Protein AF-A0AAN8PMX4-F1 (afdb_monomer_lite)

Foldseek 3Di:
DLVVLVVCVVVPPDALVVQAQDCPDPVNVVVCCVPVVPVLDDDDPLVRVLVSLLSSLSNVCVNVVVVPPPPSCVVSVVVSVVSDDPDDPLVVDPCSSVVSD

pLDDT: mean 94.51, std 6.5, range [57.53, 98.75]

Organism: Polyplax serrata (NCBI:txid468196)

Sequence (101 aa):
MEKYARQAVSEGIKNAEDIHVSADSEIYRVLNLHYNRNNHIEVPSNFRFVVEQTLREFFKAIQTGKDTEQSWKKSIYKIISRMDDPVPDYFKSPNFLEQLE

Structure (mmCIF, N/CA/C/O backbone):
data_AF-A0AAN8PMX4-F1
#
_entry.id   AF-A0AAN8PMX4-F1
#
loop_
_atom_site.group_PDB
_atom_site.id
_atom_site.type_symbol
_atom_site.label_atom_id
_atom_site.label_alt_id
_atom_site.label_comp_id
_atom_site.label_asym_id
_atom_site.label_entity_id
_atom_site.label_seq_id
_atom_site.pdbx_PDB_ins_code
_atom_site.Cartn_x
_atom_site.Cartn_y
_atom_site.Cartn_z
_atom_site.occupancy
_atom_site.B_iso_or_equiv
_atom_site.auth_seq_id
_atom_site.auth_comp_id
_atom_site.auth_asym_id
_atom_site.auth_atom_id
_atom_site.pdbx_PDB_model_num
ATOM 1 N N . MET A 1 1 ? -2.440 3.463 0.002 1.00 97.19 1 MET A N 1
ATOM 2 C CA . MET A 1 1 ? -2.255 2.803 1.313 1.00 97.19 1 MET A CA 1
ATOM 3 C C . MET A 1 1 ? -3.279 3.286 2.325 1.00 97.19 1 MET A C 1
ATOM 5 O O . MET A 1 1 ? -4.238 2.567 2.546 1.00 97.19 1 MET A O 1
ATOM 9 N N . GLU A 1 2 ? -3.170 4.512 2.848 1.00 98.19 2 GLU A N 1
ATOM 10 C CA . GLU A 1 2 ? -4.064 5.016 3.910 1.00 98.19 2 GLU A CA 1
ATOM 11 C C . GLU A 1 2 ? -5.566 4.885 3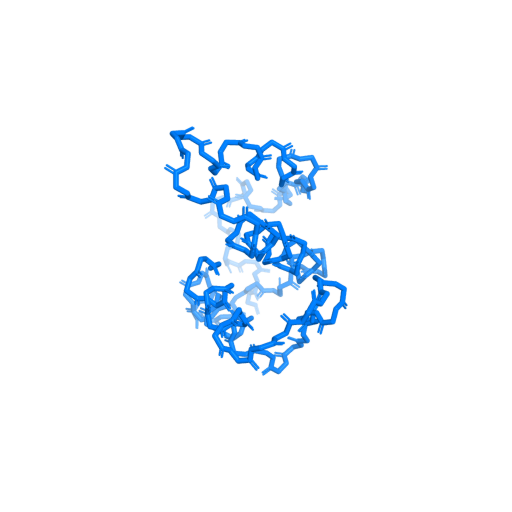.601 1.00 98.19 2 GLU A C 1
ATOM 13 O O . GLU A 1 2 ? -6.297 4.352 4.426 1.00 98.19 2 GLU A O 1
ATOM 18 N N . LYS A 1 3 ? -6.015 5.290 2.401 1.00 98.19 3 LYS A N 1
ATOM 19 C CA . LYS A 1 3 ? -7.415 5.129 1.957 1.00 98.19 3 LYS A CA 1
ATOM 20 C C . LYS A 1 3 ? -7.922 3.693 2.158 1.00 98.19 3 LYS A C 1
ATOM 22 O O . LYS A 1 3 ? -8.950 3.493 2.792 1.00 98.19 3 LYS A O 1
ATOM 27 N N . TYR A 1 4 ? -7.181 2.714 1.639 1.00 98.44 4 TYR A N 1
ATOM 28 C CA . TYR A 1 4 ? -7.548 1.296 1.696 1.00 98.44 4 TYR A CA 1
ATOM 29 C C . TYR A 1 4 ? -7.473 0.741 3.124 1.00 98.44 4 TYR A C 1
ATOM 31 O O . TYR A 1 4 ? -8.320 -0.048 3.518 1.00 98.44 4 TYR A O 1
ATOM 39 N N . ALA A 1 5 ? -6.512 1.197 3.932 1.00 98.50 5 ALA A N 1
ATOM 40 C CA . ALA A 1 5 ? -6.426 0.803 5.336 1.00 98.50 5 ALA A CA 1
ATOM 41 C C . ALA A 1 5 ? -7.603 1.348 6.164 1.00 98.50 5 ALA A C 1
ATOM 43 O O . ALA A 1 5 ? -8.178 0.614 6.961 1.00 98.50 5 ALA A O 1
ATOM 44 N N . ARG A 1 6 ? -8.005 2.611 5.951 1.00 98.56 6 ARG A N 1
ATOM 45 C CA . ARG A 1 6 ? -9.199 3.189 6.592 1.00 98.56 6 ARG A CA 1
ATOM 46 C C . ARG A 1 6 ? -10.462 2.444 6.177 1.00 98.56 6 ARG A C 1
ATOM 48 O O . ARG A 1 6 ? -11.272 2.125 7.037 1.00 98.56 6 ARG A O 1
ATOM 55 N N . GLN A 1 7 ? -10.589 2.125 4.889 1.00 98.31 7 GLN A N 1
ATOM 56 C CA . GLN A 1 7 ? -11.696 1.325 4.373 1.00 98.31 7 GLN A CA 1
ATOM 57 C C . GLN A 1 7 ? -11.766 -0.048 5.057 1.00 98.31 7 GLN A C 1
ATOM 59 O O . GLN A 1 7 ? -12.815 -0.391 5.586 1.00 98.31 7 GLN A O 1
ATOM 64 N N . ALA A 1 8 ? -10.648 -0.773 5.151 1.00 98.06 8 ALA A N 1
ATOM 65 C CA . ALA A 1 8 ? -10.573 -2.057 5.852 1.00 98.06 8 ALA A CA 1
ATOM 66 C C . ALA A 1 8 ? -11.013 -1.962 7.328 1.00 98.06 8 ALA A C 1
ATOM 68 O O . ALA A 1 8 ? -11.728 -2.832 7.827 1.00 98.06 8 ALA A O 1
ATOM 69 N N . VAL A 1 9 ? -10.628 -0.890 8.034 1.00 98.19 9 VAL A N 1
ATOM 70 C CA . VAL A 1 9 ? -11.096 -0.634 9.409 1.00 98.19 9 VAL A CA 1
ATOM 71 C C . VAL A 1 9 ? -12.607 -0.372 9.439 1.00 98.19 9 VAL A C 1
ATOM 73 O O . VAL A 1 9 ? -13.302 -0.931 10.287 1.00 98.19 9 VAL A O 1
ATOM 76 N N . SER A 1 10 ? -13.133 0.436 8.513 1.00 98.12 10 SER A N 1
ATOM 77 C CA . SER A 1 10 ? -14.570 0.732 8.404 1.00 98.12 10 SER A CA 1
ATOM 78 C C . SER A 1 10 ? -15.418 -0.489 8.033 1.00 98.12 10 SER A C 1
ATOM 80 O O . SER A 1 10 ? -16.546 -0.605 8.503 1.00 98.12 10 SER A O 1
ATOM 82 N N . GLU A 1 11 ? -14.873 -1.416 7.248 1.00 97.12 11 GLU A N 1
ATOM 83 C CA . GLU A 1 11 ? -15.490 -2.706 6.902 1.00 97.12 11 GLU A CA 1
ATOM 84 C C . GLU A 1 11 ? -15.435 -3.719 8.060 1.00 97.12 11 GLU A C 1
ATOM 86 O O . GLU A 1 11 ? -16.029 -4.793 7.991 1.00 97.12 11 GLU A O 1
ATOM 91 N N . GLY A 1 12 ? -14.768 -3.368 9.164 1.00 97.25 12 GLY A N 1
ATOM 92 C CA . GLY A 1 12 ? -14.792 -4.137 10.401 1.00 97.25 12 GLY A CA 1
ATOM 93 C C . GLY A 1 12 ? -13.756 -5.254 10.485 1.00 97.25 12 GLY A C 1
ATOM 94 O O . GLY A 1 12 ? -13.855 -6.060 11.418 1.00 97.25 12 GLY A O 1
ATOM 95 N N . ILE A 1 13 ? -12.759 -5.283 9.589 1.00 97.94 13 ILE A N 1
ATOM 96 C CA . ILE A 1 13 ? -11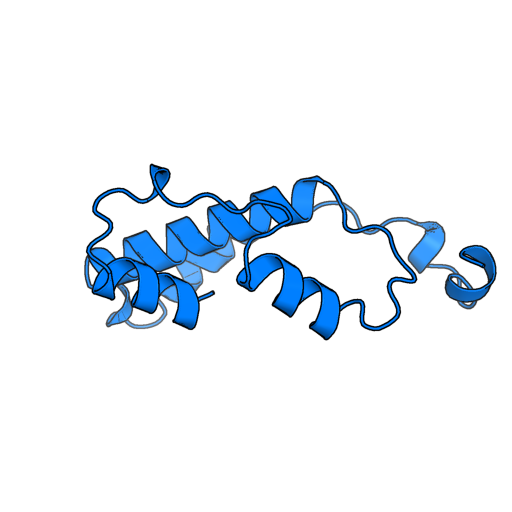.623 -6.214 9.673 1.00 97.94 13 ILE A CA 1
ATOM 97 C C . ILE A 1 13 ? -10.978 -6.105 11.062 1.00 97.94 13 ILE A C 1
ATOM 99 O O . ILE A 1 13 ? -10.831 -5.013 11.622 1.00 97.94 13 ILE A O 1
ATOM 103 N N . LYS A 1 14 ? -10.640 -7.255 11.656 1.00 95.75 14 LYS A N 1
ATOM 104 C CA . LYS A 1 14 ? -10.129 -7.333 13.033 1.00 95.75 14 LYS A CA 1
ATOM 105 C C . LYS A 1 14 ? -8.632 -7.564 13.094 1.00 95.75 14 LYS A C 1
ATOM 107 O O . LYS A 1 14 ? -7.992 -6.954 13.945 1.00 95.75 14 LYS A O 1
ATOM 112 N N . ASN A 1 15 ? -8.069 -8.368 12.198 1.00 97.56 15 ASN A N 1
ATOM 113 C CA . ASN A 1 15 ? -6.644 -8.666 12.217 1.00 97.56 15 ASN A CA 1
ATOM 114 C C . ASN A 1 15 ? -5.982 -8.153 10.945 1.00 97.56 15 ASN A C 1
ATOM 116 O O . ASN A 1 15 ? -6.513 -8.293 9.848 1.00 97.56 15 ASN A O 1
ATOM 120 N N . ALA A 1 16 ? -4.780 -7.595 11.088 1.00 97.50 16 ALA A N 1
ATOM 121 C CA . ALA A 1 16 ? -3.995 -7.176 9.932 1.00 97.50 16 ALA A CA 1
ATOM 122 C C . ALA A 1 16 ? -3.663 -8.364 9.014 1.00 97.50 16 ALA A C 1
ATOM 124 O O . ALA A 1 16 ? -3.573 -8.190 7.805 1.00 97.50 16 ALA A O 1
ATOM 125 N N . GLU A 1 17 ? -3.525 -9.570 9.571 1.00 97.44 17 GLU A N 1
ATOM 126 C CA . GLU A 1 17 ? -3.226 -10.774 8.788 1.00 97.44 17 GLU A CA 1
ATOM 127 C C . GLU A 1 17 ? -4.375 -11.211 7.879 1.00 97.44 17 GLU A C 1
ATOM 129 O O . GLU A 1 17 ? -4.116 -11.891 6.895 1.00 97.44 17 GLU A O 1
ATOM 134 N N . ASP A 1 18 ? -5.600 -10.741 8.137 1.00 97.19 18 ASP A N 1
ATOM 135 C CA . ASP A 1 18 ? -6.757 -10.972 7.264 1.00 97.19 18 ASP A CA 1
ATOM 136 C C . ASP A 1 18 ? -6.693 -10.100 5.989 1.00 97.19 18 ASP A C 1
ATOM 138 O O . ASP A 1 18 ? -7.466 -10.286 5.048 1.00 97.19 18 ASP A O 1
ATOM 142 N N . ILE A 1 19 ? -5.776 -9.124 5.939 1.00 97.50 19 ILE A N 1
ATOM 143 C CA . ILE A 1 19 ? -5.539 -8.297 4.756 1.00 97.50 19 ILE A CA 1
ATOM 144 C C . ILE A 1 19 ? -4.592 -9.040 3.822 1.00 97.50 19 ILE A C 1
ATOM 146 O O . ILE A 1 19 ? -3.403 -9.206 4.121 1.00 97.50 19 ILE A O 1
ATOM 150 N N . HIS A 1 20 ? -5.116 -9.410 2.657 1.00 97.06 20 HIS A N 1
ATOM 151 C CA . HIS A 1 20 ? -4.367 -10.043 1.580 1.00 97.06 20 HIS A CA 1
ATOM 152 C C . HIS A 1 20 ? -4.432 -9.211 0.303 1.00 97.06 20 HIS A C 1
ATOM 154 O O . HIS A 1 20 ? -5.497 -8.731 -0.085 1.00 97.06 20 HIS A O 1
ATOM 160 N N . VAL A 1 21 ? -3.291 -9.063 -0.369 1.00 96.75 21 VAL A N 1
ATOM 161 C CA . VAL A 1 21 ? -3.190 -8.402 -1.672 1.00 96.75 21 VAL A CA 1
ATOM 162 C C . VAL A 1 21 ? -2.880 -9.457 -2.729 1.00 96.75 21 VAL A C 1
ATOM 164 O O . VAL A 1 21 ? -1.775 -9.999 -2.810 1.00 96.75 21 VAL A O 1
ATOM 167 N N . SER A 1 22 ? -3.874 -9.747 -3.559 1.00 95.00 22 SER A N 1
ATOM 168 C CA . SER A 1 22 ? -3.772 -10.595 -4.750 1.00 95.00 22 SER A CA 1
ATOM 169 C C . SER A 1 22 ? -3.597 -9.756 -6.022 1.00 95.00 22 SER A C 1
ATOM 171 O O . SER A 1 22 ? -3.708 -8.530 -5.991 1.00 95.00 22 SER A O 1
ATOM 173 N N . ALA A 1 23 ? -3.356 -10.415 -7.160 1.00 91.19 23 ALA A N 1
ATOM 174 C CA . ALA A 1 23 ? -3.311 -9.750 -8.465 1.00 91.19 23 ALA A CA 1
ATOM 175 C C . ALA A 1 23 ? -4.642 -9.056 -8.829 1.00 91.19 23 ALA A C 1
ATOM 177 O O . ALA A 1 23 ? -4.633 -8.026 -9.501 1.00 91.19 23 ALA A O 1
ATOM 178 N N . ASP A 1 24 ? -5.765 -9.571 -8.320 1.00 94.06 24 ASP A N 1
ATOM 179 C CA . ASP A 1 24 ? -7.112 -9.031 -8.555 1.00 94.06 24 ASP A CA 1
ATOM 180 C C . ASP A 1 24 ? -7.494 -7.908 -7.580 1.00 94.06 24 ASP A C 1
ATOM 182 O O . ASP A 1 24 ? -8.542 -7.274 -7.719 1.00 94.06 24 ASP A O 1
ATOM 186 N N . SER A 1 25 ? -6.659 -7.643 -6.572 1.00 96.56 25 SER A N 1
ATOM 187 C CA . SER A 1 25 ? -6.932 -6.603 -5.584 1.00 96.56 25 SER A CA 1
ATOM 188 C C . SER A 1 25 ? -6.934 -5.220 -6.234 1.00 96.56 25 SER A C 1
ATOM 190 O O . SER A 1 25 ? -5.995 -4.843 -6.936 1.00 96.56 25 SER A O 1
ATOM 192 N N . GLU A 1 26 ? -7.962 -4.416 -5.949 1.00 96.81 26 GLU A N 1
ATOM 193 C CA . GLU A 1 26 ? -8.129 -3.088 -6.556 1.00 96.81 26 GLU A CA 1
ATOM 194 C C . GLU A 1 26 ? -6.889 -2.206 -6.360 1.00 96.81 26 GLU A C 1
ATOM 196 O O . GLU A 1 26 ? -6.414 -1.583 -7.309 1.00 96.81 26 GLU A O 1
ATOM 201 N N . ILE A 1 27 ? -6.320 -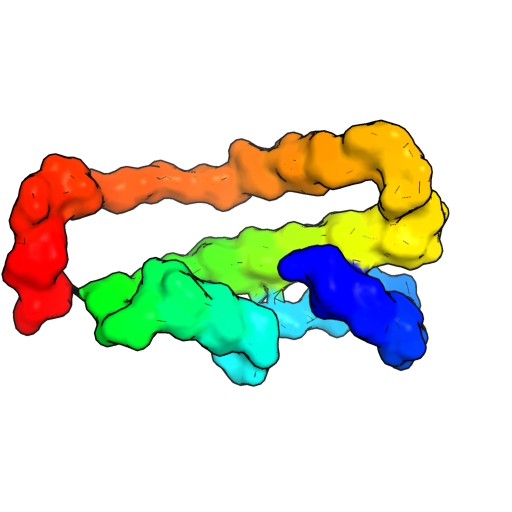2.206 -5.148 1.00 97.25 27 ILE A N 1
ATOM 202 C CA . ILE A 1 27 ? -5.108 -1.447 -4.832 1.00 97.25 27 ILE A CA 1
ATOM 203 C C . ILE A 1 27 ? -3.936 -1.831 -5.742 1.00 97.25 27 ILE A C 1
ATOM 205 O O . ILE A 1 27 ? -3.209 -0.952 -6.196 1.00 97.25 27 ILE A O 1
ATOM 209 N N . TYR A 1 28 ? -3.779 -3.118 -6.056 1.00 96.38 28 TYR A N 1
ATOM 210 C CA . TYR A 1 28 ? -2.706 -3.611 -6.913 1.00 96.38 28 TYR A CA 1
ATOM 211 C C . TYR A 1 28 ? -2.883 -3.107 -8.348 1.00 96.38 28 TYR A C 1
ATOM 213 O O . TYR A 1 28 ? -1.963 -2.530 -8.928 1.00 96.38 28 TYR A O 1
ATOM 221 N N . ARG A 1 29 ? -4.106 -3.212 -8.885 1.00 95.56 29 ARG A N 1
ATOM 222 C CA . ARG A 1 29 ? -4.448 -2.711 -10.223 1.00 95.56 29 ARG A CA 1
ATOM 223 C C . ARG A 1 29 ? -4.274 -1.195 -10.340 1.00 95.56 29 ARG A C 1
ATOM 225 O O . ARG A 1 29 ? -3.755 -0.718 -11.346 1.00 95.56 29 ARG A O 1
ATOM 232 N N . VAL A 1 30 ? -4.689 -0.439 -9.321 1.00 97.25 30 VAL A N 1
ATOM 233 C CA . VAL A 1 30 ? -4.551 1.026 -9.280 1.00 97.25 30 VAL A CA 1
ATOM 234 C C . VAL A 1 30 ? -3.082 1.437 -9.260 1.00 97.25 30 VAL A C 1
ATOM 236 O O . VAL A 1 30 ? -2.699 2.336 -10.004 1.00 97.25 30 VAL A O 1
ATOM 239 N N . LEU A 1 31 ? -2.254 0.772 -8.451 1.00 97.06 31 LEU A N 1
ATOM 240 C CA . LEU A 1 31 ? -0.820 1.051 -8.397 1.00 97.06 31 LEU A CA 1
ATOM 241 C C . LEU A 1 31 ? -0.139 0.734 -9.730 1.00 97.06 31 LEU A C 1
ATOM 243 O O . LEU A 1 31 ? 0.601 1.573 -10.238 1.00 97.06 31 LEU A O 1
ATOM 247 N N . ASN A 1 32 ? -0.431 -0.424 -10.326 1.00 95.62 32 ASN A N 1
ATOM 248 C CA . ASN A 1 32 ? 0.151 -0.797 -11.611 1.00 95.62 32 ASN A CA 1
ATOM 249 C C . ASN A 1 32 ? -0.252 0.188 -12.721 1.00 95.62 32 ASN A C 1
ATOM 251 O O . ASN A 1 32 ? 0.604 0.706 -13.425 1.00 95.62 32 ASN A O 1
ATOM 255 N N . LEU A 1 33 ? -1.534 0.550 -12.819 1.00 95.56 33 LEU A N 1
ATOM 256 C CA . LEU A 1 33 ? -1.990 1.541 -13.798 1.00 95.56 33 LEU A CA 1
ATOM 257 C C . LEU A 1 33 ? -1.340 2.921 -13.597 1.00 95.56 33 LEU A C 1
ATOM 259 O O . LEU A 1 33 ? -1.095 3.636 -14.567 1.00 95.56 33 LEU A O 1
ATOM 263 N N . HIS A 1 34 ? -1.088 3.312 -12.346 1.00 96.38 34 HIS A N 1
ATOM 264 C CA . HIS A 1 34 ? -0.526 4.619 -12.024 1.00 96.38 34 HIS A CA 1
ATOM 265 C C . HIS A 1 34 ? 0.977 4.707 -12.322 1.00 96.38 34 HIS A C 1
ATOM 267 O O . HIS A 1 34 ? 1.419 5.698 -12.899 1.00 96.38 34 HIS A O 1
ATOM 273 N N . TYR A 1 35 ? 1.752 3.683 -11.951 1.00 95.38 35 TYR A N 1
ATOM 274 C CA . TYR A 1 35 ? 3.218 3.694 -12.061 1.00 95.38 35 TYR A CA 1
ATOM 275 C C . TYR A 1 35 ? 3.760 2.979 -13.306 1.00 95.38 35 TYR A C 1
ATOM 277 O O . TYR A 1 35 ? 4.897 3.217 -13.699 1.00 95.38 35 TYR A O 1
ATOM 285 N N . ASN A 1 36 ? 2.953 2.135 -13.945 1.00 93.94 36 ASN A N 1
ATOM 286 C CA . ASN A 1 36 ? 3.320 1.305 -15.090 1.00 93.94 36 ASN A CA 1
ATOM 287 C C . ASN A 1 36 ? 2.189 1.312 -16.136 1.00 93.94 36 ASN A C 1
ATOM 289 O O . ASN A 1 36 ? 1.684 0.279 -16.565 1.00 93.94 36 ASN A O 1
ATOM 293 N N . ARG A 1 37 ? 1.747 2.515 -16.530 1.00 91.06 37 ARG A N 1
ATOM 294 C CA . ARG A 1 37 ? 0.537 2.740 -17.345 1.00 91.06 37 ARG A CA 1
ATOM 295 C C . ARG A 1 37 ? 0.456 1.894 -18.619 1.00 91.06 37 ARG A C 1
ATOM 297 O O . ARG A 1 37 ? -0.629 1.436 -18.967 1.00 91.06 37 ARG A O 1
ATOM 304 N N . ASN A 1 38 ? 1.581 1.723 -19.305 1.00 90.94 38 ASN A N 1
ATOM 305 C CA . ASN A 1 38 ? 1.656 0.980 -20.561 1.00 90.94 38 ASN A CA 1
ATOM 306 C C . ASN A 1 38 ? 2.087 -0.484 -20.366 1.00 90.94 38 ASN A C 1
ATOM 308 O O . ASN A 1 38 ? 2.269 -1.188 -21.350 1.00 90.94 38 ASN A O 1
ATOM 312 N N . ASN A 1 39 ? 2.266 -0.942 -19.120 1.00 90.25 39 ASN A N 1
ATOM 313 C CA . ASN A 1 39 ? 2.775 -2.274 -18.784 1.00 90.25 39 ASN A CA 1
ATOM 314 C C . ASN A 1 39 ? 4.105 -2.632 -19.472 1.00 90.25 39 ASN A C 1
ATOM 316 O O . ASN A 1 39 ? 4.319 -3.787 -19.823 1.00 90.25 39 ASN A O 1
ATOM 320 N N . HIS A 1 40 ? 5.004 -1.658 -19.660 1.00 89.06 40 HIS A N 1
ATOM 321 C CA . HIS A 1 40 ? 6.321 -1.910 -20.267 1.00 89.06 40 HIS A CA 1
ATOM 322 C C . HIS A 1 40 ? 7.213 -2.787 -19.379 1.00 89.06 40 HIS A C 1
ATOM 324 O O . HIS A 1 40 ? 8.127 -3.437 -19.869 1.00 89.06 40 HIS A O 1
ATOM 330 N N . ILE A 1 41 ? 6.973 -2.778 -18.066 1.00 89.94 41 ILE A N 1
ATOM 331 C CA . ILE A 1 41 ? 7.703 -3.606 -17.106 1.00 89.94 41 ILE A CA 1
ATOM 332 C C . ILE A 1 41 ? 6.772 -4.650 -16.502 1.00 89.94 41 ILE A C 1
ATOM 334 O O . ILE A 1 41 ? 5.614 -4.365 -16.186 1.00 89.94 41 ILE A O 1
ATOM 338 N N . GLU A 1 42 ? 7.289 -5.856 -16.296 1.00 90.38 42 GLU A N 1
ATOM 339 C CA . GLU A 1 42 ? 6.624 -6.827 -15.437 1.00 90.38 42 GLU A CA 1
ATOM 340 C C . GLU A 1 42 ? 6.672 -6.325 -13.989 1.00 90.38 42 GLU A C 1
ATOM 342 O O . GLU A 1 42 ? 7.692 -5.811 -13.522 1.00 90.38 42 GLU A O 1
ATOM 347 N N . VAL A 1 43 ? 5.556 -6.444 -13.268 1.00 92.38 43 VAL A N 1
ATOM 348 C CA . VAL A 1 43 ? 5.511 -6.039 -11.862 1.00 92.38 43 VAL A CA 1
ATOM 349 C C . VAL A 1 43 ? 6.338 -7.029 -11.036 1.00 92.38 43 VAL A C 1
ATOM 351 O O . VAL A 1 43 ? 6.013 -8.218 -11.036 1.00 92.38 43 VAL A O 1
ATOM 354 N N . PRO A 1 44 ? 7.362 -6.577 -10.288 1.00 93.00 44 PRO A N 1
ATOM 355 C CA . PRO A 1 44 ? 8.195 -7.477 -9.500 1.00 93.00 44 PRO A CA 1
ATOM 356 C C . PRO A 1 44 ? 7.379 -8.262 -8.470 1.00 93.00 44 PRO A C 1
ATOM 358 O O . PRO A 1 44 ? 6.504 -7.709 -7.799 1.00 93.00 44 PRO A O 1
ATOM 361 N N . SER A 1 45 ? 7.704 -9.540 -8.274 1.00 85.75 45 SER A N 1
ATOM 362 C CA . SER A 1 45 ? 6.992 -10.410 -7.326 1.00 85.75 45 SER A CA 1
ATOM 363 C C . SER A 1 45 ? 7.008 -9.868 -5.889 1.00 85.75 45 SER A C 1
ATOM 365 O O . SER A 1 45 ? 5.998 -9.960 -5.184 1.00 85.75 45 SER A O 1
ATOM 367 N N . ASN A 1 46 ? 8.113 -9.235 -5.478 1.00 94.62 46 ASN A N 1
ATOM 368 C CA . ASN A 1 46 ? 8.252 -8.610 -4.163 1.00 94.62 46 ASN A CA 1
ATOM 369 C C . ASN A 1 46 ? 7.373 -7.355 -3.998 1.00 94.62 46 ASN A C 1
ATOM 371 O O . ASN A 1 46 ? 6.924 -7.059 -2.894 1.00 94.62 46 ASN A O 1
ATOM 375 N N . PHE A 1 47 ? 7.024 -6.650 -5.082 1.00 96.00 47 PHE A N 1
ATOM 376 C CA . PHE A 1 47 ? 6.187 -5.448 -4.998 1.00 96.00 47 PHE A CA 1
ATOM 377 C C . PHE A 1 47 ? 4.837 -5.745 -4.339 1.00 96.00 47 PHE A C 1
ATOM 379 O O . PHE A 1 47 ? 4.405 -5.022 -3.442 1.00 96.00 47 PHE A O 1
ATOM 386 N N . ARG A 1 48 ? 4.188 -6.852 -4.723 1.00 95.75 48 ARG A N 1
ATOM 387 C CA . ARG A 1 48 ? 2.916 -7.275 -4.119 1.00 95.75 48 ARG A CA 1
ATOM 388 C C . ARG A 1 48 ? 3.056 -7.525 -2.617 1.00 95.75 48 ARG A C 1
ATOM 390 O O . ARG A 1 48 ? 2.194 -7.100 -1.850 1.00 95.75 48 ARG A O 1
ATOM 397 N N . PHE A 1 49 ? 4.145 -8.174 -2.204 1.00 96.06 49 PHE A N 1
ATOM 398 C CA . PHE A 1 49 ? 4.447 -8.413 -0.795 1.00 96.06 49 PHE A CA 1
ATOM 399 C C . PHE A 1 49 ? 4.623 -7.093 -0.033 1.00 96.06 49 PHE A C 1
ATOM 401 O O . PHE A 1 49 ? 3.975 -6.892 0.993 1.00 96.06 49 PHE A O 1
ATOM 408 N N . VAL A 1 50 ? 5.407 -6.151 -0.565 1.00 97.75 50 VAL A N 1
ATOM 409 C CA . VAL A 1 50 ? 5.619 -4.835 0.059 1.00 97.75 50 VAL A CA 1
ATOM 410 C C . VAL A 1 50 ? 4.320 -4.033 0.147 1.00 97.75 50 VAL A C 1
ATOM 412 O O . VAL A 1 50 ? 4.065 -3.398 1.172 1.00 97.75 50 VAL A O 1
ATOM 415 N N . VAL A 1 51 ? 3.462 -4.078 -0.877 1.00 98.00 51 VAL A N 1
ATOM 416 C CA . VAL A 1 51 ? 2.134 -3.441 -0.852 1.00 98.00 51 VAL A CA 1
ATOM 417 C C . VAL A 1 51 ? 1.270 -4.020 0.269 1.00 98.00 51 VAL A C 1
ATOM 419 O O . VAL A 1 51 ? 0.666 -3.253 1.019 1.00 98.00 51 VAL A O 1
ATOM 422 N N . GLU A 1 52 ? 1.240 -5.347 0.419 1.00 98.12 52 GLU A N 1
ATOM 423 C CA . GLU A 1 52 ? 0.502 -6.022 1.492 1.00 98.12 52 GLU A CA 1
ATOM 424 C C . GLU A 1 52 ? 1.028 -5.630 2.876 1.00 98.12 52 GLU A C 1
ATOM 426 O O . GLU A 1 52 ? 0.258 -5.160 3.715 1.00 98.12 52 GLU A O 1
ATOM 431 N N . GLN A 1 53 ? 2.340 -5.740 3.101 1.00 98.25 53 GLN A N 1
ATOM 432 C CA . GLN A 1 53 ? 2.955 -5.384 4.383 1.00 98.25 53 GLN A CA 1
ATOM 433 C C . GLN A 1 53 ? 2.740 -3.909 4.721 1.00 98.25 53 GLN A C 1
ATOM 435 O O . GLN A 1 53 ? 2.362 -3.565 5.840 1.00 98.25 53 GLN A O 1
ATOM 440 N N . THR A 1 54 ? 2.887 -3.027 3.732 1.00 98.50 54 THR A N 1
ATOM 441 C CA . THR A 1 54 ? 2.600 -1.601 3.894 1.00 98.50 54 THR A CA 1
ATOM 442 C C . THR A 1 54 ? 1.152 -1.384 4.316 1.00 98.50 54 THR A C 1
ATOM 444 O O . THR A 1 54 ? 0.885 -0.643 5.263 1.00 98.50 54 THR A O 1
ATOM 447 N N . LEU A 1 55 ? 0.200 -2.027 3.639 1.00 98.56 55 LEU A N 1
ATOM 448 C CA . LEU A 1 55 ? -1.217 -1.885 3.950 1.00 98.56 55 LEU A CA 1
ATOM 449 C C . LEU A 1 55 ? -1.535 -2.373 5.371 1.00 98.56 55 LEU A C 1
ATOM 451 O O . LEU A 1 55 ? -2.270 -1.687 6.083 1.00 98.56 55 LEU A O 1
ATOM 455 N N . ARG A 1 56 ? -0.926 -3.482 5.812 1.00 98.56 56 ARG A N 1
ATOM 456 C CA . ARG A 1 56 ? -1.039 -3.999 7.185 1.00 98.56 56 ARG A CA 1
ATOM 457 C C . ARG A 1 56 ? -0.503 -3.021 8.226 1.00 98.56 56 ARG A C 1
ATOM 459 O O . ARG A 1 56 ? -1.160 -2.811 9.241 1.00 98.56 56 ARG A O 1
ATOM 466 N N . GLU A 1 57 ? 0.640 -2.385 7.988 1.00 98.62 57 GLU A N 1
ATOM 467 C CA . GLU A 1 57 ? 1.203 -1.406 8.928 1.00 98.62 57 GLU A CA 1
ATOM 468 C C . GLU A 1 57 ? 0.350 -0.131 9.022 1.00 98.62 57 GLU A C 1
ATOM 470 O O . GLU A 1 57 ? 0.094 0.368 10.121 1.00 98.62 57 GLU A O 1
ATOM 475 N N . PHE A 1 58 ? -0.181 0.355 7.893 1.00 98.69 58 PHE A N 1
ATOM 476 C CA . PHE A 1 58 ? -1.173 1.435 7.901 1.00 98.69 58 PHE A CA 1
ATOM 477 C C . PHE A 1 58 ? -2.438 1.029 8.669 1.00 98.69 58 PHE A C 1
ATOM 479 O O . PHE A 1 58 ? -2.922 1.801 9.496 1.00 98.69 58 PHE A O 1
ATOM 486 N N . PHE A 1 59 ? -2.954 -0.178 8.428 1.00 98.75 59 PHE A N 1
ATOM 487 C CA . PHE A 1 59 ? -4.135 -0.702 9.110 1.00 98.75 59 PHE A CA 1
ATOM 488 C C . PHE A 1 59 ? -3.924 -0.797 10.622 1.00 98.75 59 PHE A C 1
ATOM 490 O O . PHE A 1 59 ? -4.738 -0.264 11.368 1.00 98.75 59 PHE A O 1
ATOM 497 N N . LYS A 1 60 ? -2.811 -1.382 11.087 1.00 98.44 60 LYS A N 1
ATOM 498 C CA . LYS A 1 60 ? -2.472 -1.473 12.519 1.00 98.44 60 LYS A CA 1
ATOM 499 C C . LYS A 1 60 ? -2.424 -0.094 13.171 1.00 98.44 60 LYS A C 1
ATOM 501 O O . LYS A 1 60 ? -2.966 0.089 14.261 1.00 98.44 60 LYS A O 1
ATOM 506 N N . ALA A 1 61 ? -1.792 0.882 12.517 1.00 98.38 61 ALA A N 1
ATOM 507 C CA . ALA A 1 61 ? -1.700 2.241 13.041 1.00 98.38 61 ALA A CA 1
ATOM 508 C C . ALA A 1 61 ? -3.083 2.895 13.185 1.00 98.38 61 ALA A C 1
ATOM 510 O O . ALA A 1 61 ? -3.384 3.443 14.241 1.00 98.38 61 ALA A O 1
ATOM 511 N N . ILE A 1 62 ? -3.940 2.778 12.167 1.00 98.56 62 ILE A N 1
ATOM 512 C CA . ILE A 1 62 ? -5.293 3.357 12.178 1.00 98.56 62 ILE A CA 1
ATOM 513 C C . ILE A 1 62 ? -6.197 2.629 13.179 1.00 98.56 62 ILE A C 1
ATOM 515 O O . ILE A 1 62 ? -6.889 3.262 13.969 1.00 98.56 62 ILE A O 1
ATOM 519 N N . GLN A 1 63 ? -6.177 1.296 13.189 1.00 98.25 63 GLN A N 1
ATOM 520 C CA . GLN A 1 63 ? -7.010 0.485 14.077 1.00 98.25 63 GLN A CA 1
ATOM 521 C C . GLN A 1 63 ? -6.700 0.748 15.558 1.00 98.25 63 GLN A C 1
ATOM 523 O O . GLN A 1 63 ? -7.597 0.708 16.396 1.00 98.25 63 GLN A O 1
ATOM 528 N N . THR A 1 64 ? -5.436 1.036 15.881 1.00 97.31 64 THR A N 1
ATOM 529 C CA . THR A 1 64 ? -4.993 1.356 17.248 1.00 97.31 64 THR A CA 1
ATOM 530 C C . THR A 1 64 ? -5.037 2.852 17.577 1.00 97.31 64 THR A C 1
ATOM 532 O O . THR A 1 64 ? -4.640 3.237 18.673 1.00 97.31 64 THR A O 1
ATOM 535 N N . GLY A 1 65 ? -5.505 3.702 16.653 1.00 97.56 65 GLY A N 1
ATOM 536 C CA . GLY A 1 65 ? -5.600 5.157 16.832 1.00 97.56 65 GLY A CA 1
ATOM 537 C C . GLY A 1 65 ? -4.264 5.910 16.791 1.00 97.56 65 GLY A C 1
ATOM 538 O O . GLY A 1 65 ? -4.232 7.126 16.999 1.00 97.56 65 GLY A O 1
ATOM 539 N N . LYS A 1 66 ? -3.154 5.223 16.492 1.00 97.81 66 LYS A N 1
ATOM 540 C CA . LYS A 1 66 ? -1.815 5.825 16.362 1.00 97.81 66 LYS A CA 1
ATOM 541 C C . LYS A 1 66 ? -1.704 6.769 15.168 1.00 97.81 66 LYS A C 1
ATOM 543 O O . LYS A 1 66 ? -0.779 7.569 15.113 1.00 97.81 66 LYS A O 1
ATOM 548 N N . ASP A 1 67 ? -2.629 6.707 14.213 1.00 98.00 67 ASP A N 1
ATOM 549 C CA . ASP A 1 67 ? -2.668 7.605 13.055 1.00 98.00 67 ASP A CA 1
ATOM 550 C C . ASP A 1 67 ? -2.966 9.075 13.410 1.00 98.00 67 ASP A C 1
ATOM 552 O O . ASP A 1 67 ? -2.802 9.962 12.571 1.00 98.00 67 ASP A O 1
ATOM 556 N N . THR A 1 68 ? -3.359 9.339 14.657 1.00 97.56 68 THR A N 1
ATOM 557 C CA . THR A 1 68 ? -3.529 10.687 15.220 1.00 97.56 68 THR A CA 1
ATOM 558 C C . THR A 1 68 ? -2.231 11.283 15.774 1.00 97.56 68 THR A C 1
ATOM 560 O O . THR A 1 68 ? -2.148 12.493 15.993 1.00 97.56 68 THR A O 1
ATOM 563 N N . GLU A 1 69 ? -1.197 10.463 15.980 1.00 97.56 69 GLU A N 1
ATOM 564 C CA . GLU A 1 69 ? 0.082 10.903 16.529 1.00 97.56 69 GLU A CA 1
ATOM 565 C C . GLU A 1 69 ? 0.908 11.674 15.490 1.00 97.56 69 GLU A C 1
ATOM 567 O O . GLU A 1 69 ? 0.891 11.396 14.284 1.00 97.56 69 GLU A O 1
ATOM 572 N N . GLN A 1 70 ? 1.720 12.625 15.951 1.00 97.06 70 GLN A N 1
ATOM 573 C CA . GLN A 1 70 ? 2.654 13.307 15.064 1.00 97.06 70 GLN A CA 1
ATOM 574 C C . GLN A 1 70 ? 3.659 12.303 14.482 1.00 97.06 70 GLN A C 1
ATOM 576 O O . GLN A 1 70 ? 4.282 11.526 15.198 1.00 97.06 70 GLN A O 1
ATOM 581 N N . SER A 1 71 ? 3.889 12.369 13.170 1.00 96.38 71 SER A N 1
ATOM 582 C CA . SER A 1 71 ? 4.861 11.512 12.475 1.00 96.38 71 SER A CA 1
ATOM 583 C C . SER A 1 71 ? 4.567 10.007 12.534 1.00 96.38 71 SER A C 1
ATOM 585 O O . SER A 1 71 ? 5.481 9.217 12.306 1.00 96.38 71 SER A O 1
ATOM 587 N N . TRP A 1 72 ? 3.321 9.584 12.763 1.00 97.81 72 TRP A N 1
ATOM 588 C CA . TRP A 1 72 ? 2.949 8.162 12.812 1.00 97.81 72 TRP A CA 1
ATOM 589 C C . TRP A 1 72 ? 3.404 7.356 11.583 1.00 97.81 72 TRP A C 1
ATOM 591 O O . TRP A 1 72 ? 3.794 6.200 11.699 1.00 97.81 72 TRP A O 1
ATOM 601 N N . LYS A 1 73 ? 3.461 7.979 10.398 1.00 98.06 73 LYS A N 1
ATOM 602 C CA . LYS A 1 73 ? 3.953 7.336 9.165 1.00 98.06 73 LYS A CA 1
ATOM 603 C C . LYS A 1 73 ? 5.454 7.030 9.188 1.00 98.06 73 LYS A C 1
ATOM 605 O O . LYS A 1 73 ? 5.911 6.181 8.433 1.00 98.06 73 LYS A O 1
ATOM 610 N N . LYS A 1 74 ? 6.241 7.684 10.050 1.00 98.00 74 LYS A N 1
ATOM 611 C CA . LYS A 1 74 ? 7.699 7.496 10.128 1.00 98.00 74 LYS A CA 1
ATOM 612 C C . LYS A 1 74 ? 8.071 6.081 10.571 1.00 98.00 74 LYS A C 1
ATOM 614 O O . LYS A 1 74 ? 9.054 5.535 10.074 1.00 98.00 74 LYS A O 1
ATOM 619 N N . SER A 1 75 ? 7.301 5.483 11.483 1.00 96.25 75 SER A N 1
ATOM 620 C CA . SER A 1 75 ? 7.502 4.086 11.888 1.00 96.25 75 SER A CA 1
ATOM 621 C C . SER A 1 75 ? 7.224 3.133 10.723 1.00 96.25 75 SER A C 1
ATOM 623 O O . SER A 1 75 ? 8.019 2.229 10.483 1.00 96.25 75 SER A O 1
ATOM 625 N N . ILE A 1 76 ? 6.174 3.407 9.946 1.00 98.19 76 ILE A N 1
ATOM 626 C CA . ILE A 1 76 ? 5.804 2.641 8.753 1.00 98.19 76 ILE A CA 1
ATOM 627 C C . ILE A 1 76 ? 6.909 2.733 7.693 1.00 98.19 76 ILE A C 1
ATOM 629 O O . ILE A 1 76 ? 7.396 1.709 7.224 1.00 98.19 76 ILE A O 1
ATOM 633 N N . TYR A 1 77 ? 7.384 3.940 7.368 1.00 97.62 77 TYR A N 1
ATOM 634 C CA . TYR A 1 77 ? 8.470 4.129 6.396 1.00 97.62 77 TYR A CA 1
ATOM 635 C C . TYR A 1 77 ? 9.747 3.389 6.796 1.00 97.62 77 TYR A C 1
ATOM 637 O O . TYR A 1 77 ? 10.406 2.807 5.943 1.00 97.62 77 TYR A O 1
ATOM 645 N N . LYS A 1 78 ? 10.070 3.350 8.095 1.00 97.62 78 LYS A N 1
ATOM 646 C CA . LYS A 1 78 ? 11.230 2.613 8.617 1.00 97.62 78 LYS A CA 1
ATOM 647 C C . LYS A 1 78 ? 11.104 1.093 8.449 1.00 97.62 78 LYS A C 1
ATOM 649 O O . LYS A 1 78 ? 12.122 0.408 8.386 1.00 97.62 78 LYS A O 1
ATOM 654 N N . ILE A 1 79 ? 9.884 0.560 8.447 1.00 97.38 79 ILE A N 1
ATOM 655 C CA . ILE A 1 79 ? 9.632 -0.861 8.181 1.00 97.38 79 ILE A CA 1
ATOM 656 C C . ILE A 1 79 ? 9.783 -1.127 6.684 1.00 97.38 79 ILE A C 1
ATOM 658 O O . ILE A 1 79 ? 10.542 -2.015 6.306 1.00 97.38 79 ILE A O 1
ATOM 662 N N . ILE A 1 80 ? 9.124 -0.317 5.852 1.00 97.31 80 ILE A N 1
ATOM 663 C CA . ILE A 1 80 ? 9.127 -0.471 4.391 1.00 97.31 80 ILE A CA 1
ATOM 664 C C . ILE A 1 80 ? 10.542 -0.340 3.823 1.00 97.31 80 ILE A C 1
ATOM 666 O O . ILE A 1 80 ? 10.931 -1.155 2.999 1.00 97.31 80 ILE A O 1
ATOM 670 N N . SER A 1 81 ? 11.357 0.592 4.331 1.00 96.94 81 SER A N 1
ATOM 671 C CA . SER A 1 81 ? 12.732 0.808 3.852 1.00 96.94 81 SER A CA 1
ATOM 672 C C . SER A 1 81 ? 13.675 -0.381 4.074 1.00 96.94 81 SER A C 1
ATOM 674 O O . SER A 1 81 ? 14.837 -0.329 3.691 1.00 96.94 81 SER A O 1
ATOM 676 N N . ARG A 1 82 ? 13.240 -1.420 4.795 1.00 96.88 82 ARG A N 1
ATOM 677 C CA . ARG A 1 82 ? 13.998 -2.666 4.993 1.00 96.88 82 ARG A CA 1
ATOM 678 C C . ARG A 1 82 ? 13.610 -3.751 3.988 1.00 96.88 82 ARG A C 1
ATOM 680 O O . ARG A 1 82 ? 14.170 -4.839 4.053 1.00 96.88 82 ARG A O 1
ATOM 687 N N . MET A 1 83 ? 12.634 -3.472 3.129 1.00 96.50 83 MET A N 1
ATOM 688 C CA . MET A 1 83 ? 12.091 -4.386 2.122 1.00 96.50 83 MET A CA 1
ATOM 689 C C . MET A 1 83 ? 12.466 -3.959 0.696 1.00 96.50 83 MET A C 1
ATOM 691 O O . MET A 1 83 ? 11.942 -4.529 -0.258 1.00 96.50 83 MET A O 1
ATOM 695 N N . ASP A 1 84 ? 13.329 -2.948 0.557 1.00 94.06 84 ASP A N 1
ATOM 696 C CA . ASP A 1 84 ? 13.761 -2.429 -0.737 1.00 94.06 84 ASP A CA 1
ATOM 697 C C . ASP A 1 84 ? 14.621 -3.461 -1.477 1.00 94.06 84 ASP A C 1
ATOM 699 O O . ASP A 1 84 ? 15.598 -3.987 -0.936 1.00 94.06 84 ASP A O 1
ATOM 703 N N . ASP A 1 85 ? 14.275 -3.692 -2.740 1.00 94.62 85 ASP A N 1
ATOM 704 C CA . ASP A 1 85 ? 15.098 -4.454 -3.672 1.00 94.62 85 ASP A CA 1
ATOM 705 C C . ASP A 1 85 ? 16.110 -3.542 -4.378 1.00 94.62 85 ASP A C 1
ATOM 707 O O . ASP A 1 85 ? 15.847 -2.350 -4.588 1.00 94.62 85 ASP A O 1
ATOM 711 N N . PRO A 1 86 ? 17.265 -4.085 -4.807 1.00 94.06 86 PRO A N 1
ATOM 712 C CA . PRO A 1 86 ? 18.159 -3.354 -5.688 1.00 94.06 86 PRO A CA 1
ATOM 713 C C . PRO A 1 86 ? 17.444 -3.013 -7.000 1.00 94.06 86 PRO A C 1
ATOM 715 O O . PRO A 1 86 ? 16.785 -3.855 -7.610 1.00 94.06 86 PRO A O 1
ATOM 718 N N . VAL A 1 87 ? 17.612 -1.774 -7.463 1.00 92.31 87 VAL A N 1
ATOM 719 C CA . VAL A 1 87 ? 17.089 -1.349 -8.766 1.00 92.31 87 VAL A CA 1
ATOM 720 C C . VAL A 1 87 ? 17.794 -2.152 -9.871 1.00 92.31 87 VAL A C 1
ATOM 722 O O . VAL A 1 87 ? 19.028 -2.146 -9.900 1.00 92.31 87 VAL A O 1
ATOM 725 N N . PRO A 1 88 ? 17.059 -2.816 -10.784 1.00 91.94 88 PRO A N 1
ATOM 726 C CA . PRO A 1 88 ? 17.668 -3.584 -11.864 1.00 91.94 88 PRO A CA 1
ATOM 727 C C . PRO A 1 88 ? 18.619 -2.751 -12.730 1.00 91.94 88 PRO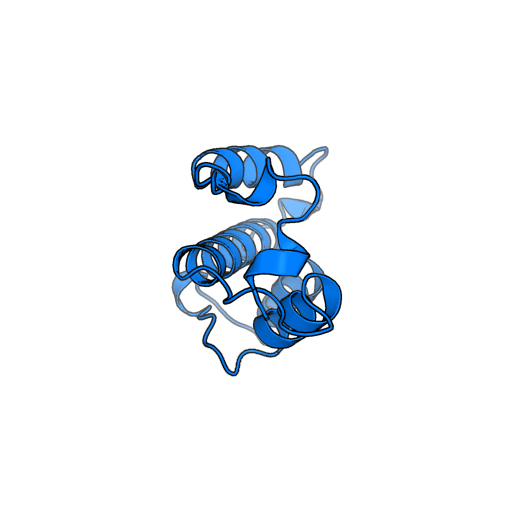 A C 1
ATOM 729 O O . PRO A 1 88 ? 18.318 -1.615 -13.100 1.00 91.94 88 PRO A O 1
ATOM 732 N N . ASP A 1 89 ? 19.759 -3.336 -13.099 1.00 92.12 89 ASP A N 1
ATOM 733 C CA . ASP A 1 89 ? 20.828 -2.620 -13.804 1.00 92.12 89 ASP A CA 1
ATOM 734 C C . ASP A 1 89 ? 20.413 -2.086 -15.177 1.00 92.12 89 ASP A C 1
ATOM 736 O O . ASP A 1 89 ? 20.934 -1.056 -15.604 1.00 92.12 89 ASP A O 1
ATOM 740 N N . TYR A 1 90 ? 19.456 -2.729 -15.855 1.00 89.50 90 TYR A N 1
ATOM 741 C CA . TYR A 1 90 ? 18.985 -2.269 -17.163 1.00 89.50 90 TYR A CA 1
ATOM 742 C C . TYR A 1 90 ? 18.374 -0.863 -17.098 1.00 89.50 90 TYR A C 1
ATOM 744 O O . TYR A 1 90 ? 18.505 -0.115 -18.060 1.00 89.50 90 TYR A O 1
ATOM 752 N N . PHE A 1 91 ? 17.823 -0.436 -15.952 1.00 91.44 91 PHE A N 1
ATOM 753 C CA . PHE A 1 91 ? 17.338 0.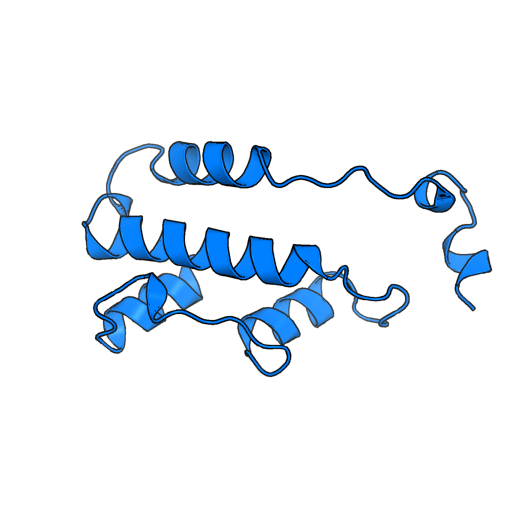939 -15.766 1.00 91.44 91 PHE A CA 1
ATOM 754 C C . PHE A 1 91 ? 18.449 1.996 -15.850 1.00 91.44 91 PHE A C 1
ATOM 756 O O . PHE A 1 91 ? 18.153 3.179 -16.005 1.00 91.44 91 PHE A O 1
ATOM 763 N N . LYS A 1 92 ? 19.727 1.605 -15.754 1.00 91.69 92 LYS A N 1
ATOM 764 C CA . LYS A 1 92 ? 20.867 2.517 -15.946 1.00 91.69 92 LYS A CA 1
ATOM 765 C C . LYS A 1 92 ? 21.094 2.859 -17.421 1.00 91.69 92 LYS A C 1
ATOM 767 O O . LYS A 1 92 ? 21.795 3.827 -17.710 1.00 91.69 92 LYS A O 1
ATOM 772 N N . SER A 1 93 ? 20.540 2.074 -18.348 1.00 92.81 93 SER A N 1
ATOM 773 C CA . SER A 1 93 ? 20.633 2.337 -19.784 1.00 92.81 93 SER A CA 1
ATOM 774 C C . SER A 1 93 ? 19.711 3.502 -20.172 1.00 92.81 93 SER A C 1
ATOM 776 O O . SER A 1 93 ? 18.519 3.445 -19.868 1.00 92.81 93 SER A O 1
ATOM 778 N N . PRO A 1 94 ? 20.200 4.528 -20.896 1.00 87.44 94 PRO A N 1
ATOM 779 C CA . PRO A 1 94 ? 19.355 5.610 -21.416 1.00 87.44 94 PRO A CA 1
ATOM 780 C C . PRO A 1 94 ? 18.214 5.106 -22.311 1.00 87.44 94 PRO A C 1
ATOM 782 O O . PRO A 1 94 ? 17.158 5.729 -22.374 1.00 87.44 94 PRO A O 1
ATOM 785 N N . ASN A 1 95 ? 18.421 3.951 -22.948 1.00 87.50 95 ASN A N 1
ATOM 786 C CA . ASN A 1 95 ? 17.499 3.338 -23.898 1.00 87.50 95 ASN A CA 1
ATOM 787 C C . ASN A 1 95 ? 16.857 2.065 -23.328 1.00 87.50 95 ASN A C 1
ATOM 789 O O . ASN A 1 95 ? 16.552 1.142 -24.073 1.00 87.50 95 ASN A O 1
ATOM 793 N N . PHE A 1 96 ? 16.689 1.949 -22.008 1.00 86.50 96 PHE A N 1
ATOM 794 C CA . PHE A 1 96 ? 16.163 0.709 -21.421 1.00 86.50 96 PHE A CA 1
ATOM 795 C C . PHE A 1 96 ? 14.754 0.351 -21.926 1.00 86.50 96 PHE A C 1
ATOM 797 O O . PHE A 1 96 ? 14.442 -0.824 -22.055 1.00 86.50 96 PHE A O 1
ATOM 804 N N . LEU A 1 97 ? 13.920 1.349 -22.247 1.00 81.69 97 LEU A N 1
ATOM 805 C CA . LEU A 1 97 ? 12.607 1.127 -22.868 1.00 81.69 97 LEU A CA 1
ATOM 806 C C . LEU A 1 97 ? 12.740 0.519 -24.274 1.00 81.69 97 LEU A C 1
ATOM 808 O O . LEU A 1 97 ? 11.988 -0.387 -24.600 1.00 81.69 97 LEU A O 1
ATOM 812 N N . GLU A 1 98 ? 13.772 0.955 -25.011 1.00 78.81 98 GLU A N 1
ATOM 813 C CA . GLU A 1 98 ? 14.349 0.364 -26.237 1.00 78.81 98 GLU A CA 1
ATOM 814 C C . GLU A 1 98 ? 14.385 -1.174 -26.228 1.00 78.81 98 GLU A C 1
ATOM 816 O O . GLU A 1 98 ? 14.187 -1.855 -27.226 1.00 78.81 98 GLU A O 1
ATOM 821 N N . GL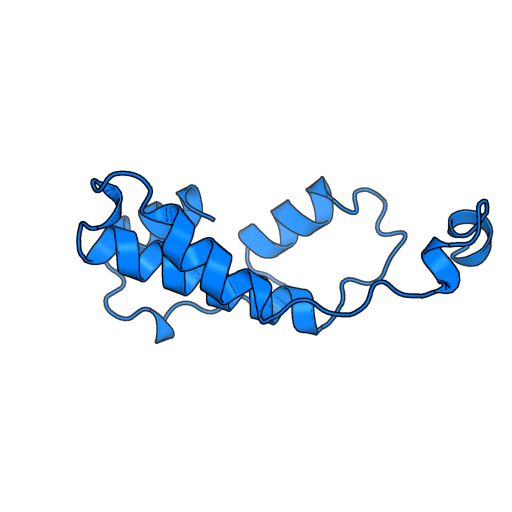N A 1 99 ? 14.739 -1.712 -25.059 1.00 66.94 99 GLN A N 1
ATOM 822 C CA . GLN A 1 99 ? 15.144 -3.102 -24.853 1.00 66.94 99 GLN A CA 1
ATOM 823 C C . GLN A 1 99 ? 14.014 -3.989 -24.315 1.00 66.94 99 GLN A C 1
ATOM 825 O O . GLN A 1 99 ? 14.235 -5.181 -24.103 1.00 66.94 99 GLN A O 1
ATOM 830 N N . LEU A 1 100 ? 12.849 -3.402 -24.024 1.00 69.12 100 LEU A N 1
ATOM 831 C CA . LEU A 1 100 ? 11.678 -4.093 -23.478 1.00 69.12 100 LEU A CA 1
ATOM 832 C C . LEU A 1 100 ? 10.605 -4.376 -24.547 1.00 69.12 100 LEU A C 1
ATOM 834 O O . LEU A 1 100 ? 9.640 -5.078 -24.244 1.00 69.12 100 LEU A O 1
ATOM 838 N N . GLU A 1 101 ? 10.773 -3.835 -25.761 1.00 57.53 101 GLU A N 1
ATOM 839 C CA . GLU A 1 101 ? 9.978 -4.135 -26.967 1.00 57.53 101 GLU A CA 1
ATOM 840 C C . GLU A 1 101 ? 10.546 -5.335 -27.742 1.00 57.53 101 GLU A C 1
ATOM 842 O O . GLU A 1 101 ? 9.725 -6.136 -28.249 1.00 57.53 101 GLU A O 1
#

Secondary structure (DSSP, 8-state):
-HHHHHHHHHTT---GGG----TT-HHHHHHHHHHSTT--SPPPHHHHHHHHHHHHHHHHHHHTTGGGSTTHHHHHHHHHTTSPPPPPGGGGSTTTGGG--

Radius of gyration: 15.97 Å; chains: 1; bounding box: 36×24×44 Å

InterPro domains:
  IPR009057 Homedomain-like superfamily [SSF46689] (1-94)
  IPR023082 Homeo-prospero domain [PF05044] (1-97)
  IPR023082 Homeo-prospero domain [PS51818] (1-101)
  IPR037131 Homeo-prospero domain superfamily [G3DSA:1.10.10.500] (1-101)
  IPR039350 Prospero homeodomain family [PTHR12198] (1-101)